Protein AF-A0A965CQ14-F1 (afdb_monomer_lite)

Secondary structure (DSSP, 8-state):
-PPEE-SS-SSSSEEEEEE--SSTT--EEEEPP--TTEEEEEEE-S-TT--EEEES-TTPPTTTS--SEEE-TTS-EEEE-STT---SSS-S-EEEEEESSS--EEEEEEEE-

Foldseek 3Di:
DDAAEVQDPPDPFDKDKDKFDFDAQGWHKYFFHADPQKKKKKAFPDDQPKKKFKDLDPVGTHPPDDGPDIDGNVGIDMDDSHQPPPPVPDRSRIMTMDTDHGMIMMMITIHGD

Sequence (113 aa):
MPAVSLSTLPAIPYVYSGTTPAAVNTCQIITVPAVPGVSIIIHNRDKSSKALRMSYDSTLTQDGASPSMFFTVAEPLIIKADSSAHSGFQPAQKLALFSDSASVNYELLFLPV

Radius of gyration: 13.22 Å; chains: 1; bounding box: 35×26×36 Å

Structure (mmCIF, N/CA/C/O backbone):
data_AF-A0A965CQ14-F1
#
_entry.id   AF-A0A965CQ14-F1
#
loop_
_atom_site.group_PDB
_atom_site.id
_atom_site.type_symbol
_atom_site.label_atom_id
_atom_site.label_alt_id
_atom_site.label_comp_id
_atom_site.label_asym_id
_atom_site.label_entity_id
_atom_site.label_seq_id
_atom_site.pdbx_PDB_ins_code
_atom_site.Cartn_x
_atom_site.Cartn_y
_atom_site.Cartn_z
_atom_site.occupancy
_atom_site.B_iso_or_equiv
_atom_site.auth_seq_id
_atom_site.auth_comp_id
_atom_site.auth_asym_id
_atom_site.auth_atom_id
_atom_site.pdbx_PDB_model_num
ATOM 1 N N . MET A 1 1 ? 4.974 -11.137 -7.690 1.00 63.09 1 MET A N 1
ATOM 2 C CA . MET A 1 1 ? 4.940 -11.357 -6.225 1.00 63.09 1 MET A CA 1
ATOM 3 C C . MET A 1 1 ? 3.508 -11.682 -5.833 1.00 63.09 1 MET A C 1
ATOM 5 O O . MET A 1 1 ? 2.615 -11.205 -6.528 1.00 63.09 1 MET A O 1
ATOM 9 N N . PRO A 1 2 ? 3.266 -12.523 -4.814 1.00 75.19 2 PRO A N 1
ATOM 10 C CA . PRO A 1 2 ? 1.907 -12.787 -4.355 1.00 75.19 2 PRO A CA 1
ATOM 11 C C . PRO A 1 2 ? 1.260 -11.503 -3.819 1.00 75.19 2 PRO A C 1
ATOM 13 O O . PRO A 1 2 ? 1.945 -10.604 -3.325 1.00 75.19 2 PRO A O 1
ATOM 16 N N . ALA A 1 3 ? -0.065 -11.419 -3.922 1.00 82.62 3 ALA A N 1
ATOM 17 C CA . ALA A 1 3 ? -0.817 -10.360 -3.266 1.00 82.62 3 ALA A CA 1
ATOM 18 C C . ALA A 1 3 ? -0.619 -10.450 -1.745 1.00 82.62 3 ALA A C 1
ATOM 20 O O . ALA A 1 3 ? -0.582 -11.542 -1.174 1.00 82.62 3 ALA A O 1
ATOM 21 N N . VAL A 1 4 ? -0.496 -9.298 -1.097 1.00 88.75 4 VAL A N 1
ATOM 22 C CA . VAL A 1 4 ? -0.370 -9.183 0.357 1.00 88.75 4 VAL A CA 1
ATOM 23 C C . VAL A 1 4 ? -1.759 -8.934 0.926 1.00 88.75 4 VAL A C 1
ATOM 25 O O . VAL A 1 4 ? -2.471 -8.052 0.452 1.00 88.75 4 VAL A O 1
ATOM 28 N N . SER A 1 5 ? -2.152 -9.694 1.946 1.00 87.69 5 SER A N 1
ATOM 29 C CA . SER A 1 5 ? -3.403 -9.451 2.661 1.00 87.69 5 SER A CA 1
ATOM 30 C C . SER A 1 5 ? -3.126 -8.944 4.068 1.00 87.69 5 SER A C 1
ATOM 32 O O . SER A 1 5 ? -2.545 -9.660 4.879 1.00 87.69 5 SER A O 1
ATOM 34 N N . LEU A 1 6 ? -3.572 -7.721 4.345 1.00 88.56 6 LEU A N 1
ATOM 35 C CA . LEU A 1 6 ? -3.598 -7.089 5.664 1.00 88.56 6 LEU A CA 1
ATOM 36 C C . LEU A 1 6 ? -5.044 -6.850 6.115 1.00 88.56 6 LEU A C 1
ATOM 38 O O . LEU A 1 6 ? -5.304 -5.966 6.923 1.00 88.56 6 LEU A O 1
ATOM 42 N N . SER A 1 7 ? -5.993 -7.641 5.600 1.00 82.81 7 SER A N 1
ATOM 43 C CA . SER A 1 7 ? -7.417 -7.565 5.956 1.00 82.81 7 SER A CA 1
ATOM 44 C C . SER A 1 7 ? -7.671 -7.688 7.461 1.00 82.81 7 SER A C 1
ATOM 46 O O . SER A 1 7 ? -8.680 -7.195 7.957 1.00 82.81 7 SER A O 1
ATOM 48 N N . THR A 1 8 ? -6.749 -8.335 8.175 1.00 84.75 8 THR A N 1
ATOM 49 C CA . THR A 1 8 ? -6.773 -8.507 9.624 1.00 84.75 8 THR A CA 1
ATOM 50 C C . THR A 1 8 ? -5.416 -8.098 10.178 1.00 84.75 8 THR A C 1
ATOM 52 O O . THR A 1 8 ? -4.398 -8.690 9.819 1.00 84.75 8 THR A O 1
ATOM 55 N N . LEU A 1 9 ? -5.394 -7.089 11.047 1.00 85.69 9 LEU A N 1
ATOM 56 C CA . LEU A 1 9 ? -4.175 -6.655 11.726 1.00 85.69 9 LEU A CA 1
ATOM 57 C C . LEU A 1 9 ? -4.082 -7.314 13.107 1.00 85.69 9 LEU A C 1
ATOM 59 O O . LEU A 1 9 ? -5.102 -7.422 13.788 1.00 85.69 9 LEU A O 1
ATOM 63 N N . PRO A 1 10 ? -2.884 -7.730 13.553 1.00 87.19 10 PRO A N 1
ATOM 64 C CA . PRO A 1 10 ? -2.711 -8.355 14.864 1.00 87.19 10 PRO A CA 1
ATOM 65 C C . PRO A 1 10 ? -2.875 -7.364 16.028 1.00 87.19 10 PRO A C 1
ATOM 67 O O . PRO A 1 10 ? -3.242 -7.767 17.127 1.00 87.19 10 PRO A O 1
ATOM 70 N N . ALA A 1 11 ? -2.592 -6.081 15.796 1.00 90.00 11 ALA A N 1
ATOM 71 C CA . ALA A 1 11 ? -2.731 -4.992 16.759 1.00 90.00 11 ALA A CA 1
ATOM 72 C C . ALA A 1 11 ? -2.827 -3.652 16.015 1.00 90.00 11 ALA A C 1
ATOM 74 O O . ALA A 1 11 ? -2.597 -3.597 14.808 1.00 90.00 11 ALA A O 1
ATOM 75 N N . ILE A 1 12 ? -3.145 -2.575 16.734 1.00 88.25 12 ILE A N 1
ATOM 76 C CA . ILE A 1 12 ? -2.998 -1.192 16.266 1.00 88.25 12 ILE A CA 1
ATOM 77 C C . ILE A 1 12 ? -2.331 -0.407 17.409 1.00 88.25 12 ILE A C 1
ATOM 79 O O . ILE A 1 12 ? -2.842 -0.467 18.529 1.00 88.25 12 ILE A O 1
ATOM 83 N N . PRO A 1 13 ? -1.201 0.293 17.184 1.00 92.00 13 PRO A N 1
ATOM 84 C CA . PRO A 1 13 ? -0.542 0.525 15.898 1.00 92.00 13 PRO 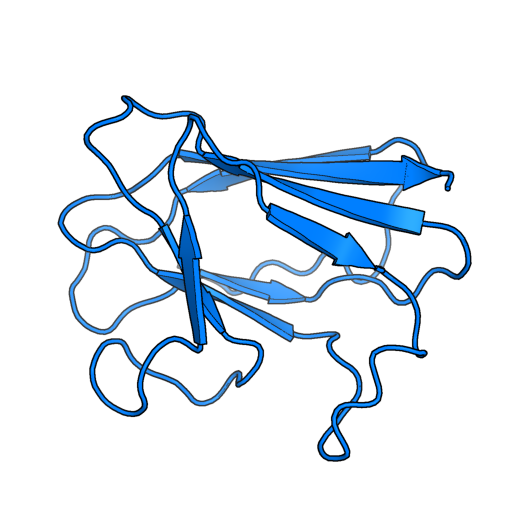A CA 1
ATOM 85 C C . PRO A 1 13 ? 0.117 -0.730 15.307 1.00 92.00 13 PRO A C 1
ATOM 87 O O . PRO A 1 13 ? 0.490 -1.654 16.030 1.00 92.00 13 PRO A O 1
ATOM 90 N N . TYR A 1 14 ? 0.270 -0.754 13.984 1.00 93.44 14 TYR A N 1
ATOM 91 C CA . TYR A 1 14 ? 0.932 -1.846 13.265 1.00 93.44 14 TYR A CA 1
ATOM 92 C C . TYR A 1 14 ? 1.764 -1.325 12.102 1.00 93.44 14 TYR A C 1
ATOM 94 O O . TYR A 1 14 ? 1.399 -0.339 11.466 1.00 93.44 14 TYR A O 1
ATOM 102 N N . VAL A 1 15 ? 2.878 -1.999 11.817 1.00 93.25 15 VAL A N 1
ATOM 103 C CA . VAL A 1 15 ? 3.748 -1.681 10.684 1.00 93.25 15 VAL A CA 1
ATOM 104 C C . VAL A 1 15 ? 3.939 -2.932 9.845 1.00 93.25 15 VAL A C 1
ATOM 106 O O . VAL A 1 15 ? 4.336 -3.979 10.356 1.00 93.25 15 VAL A O 1
ATOM 109 N N . TYR A 1 16 ? 3.677 -2.801 8.550 1.00 92.62 16 TYR A N 1
ATOM 110 C CA . TYR A 1 16 ? 4.023 -3.797 7.548 1.00 92.62 16 TYR A CA 1
ATOM 111 C C . TYR A 1 16 ? 5.145 -3.262 6.662 1.00 92.62 16 TYR A C 1
ATOM 113 O O . TYR A 1 16 ? 5.070 -2.126 6.201 1.00 92.62 16 TYR A O 1
ATOM 121 N N . SER A 1 17 ? 6.149 -4.088 6.379 1.00 92.75 17 SER A N 1
ATOM 122 C CA . SER A 1 17 ? 7.227 -3.767 5.441 1.00 92.75 17 SER A CA 1
ATOM 123 C C . SER A 1 17 ? 7.158 -4.699 4.238 1.00 92.75 17 SER A C 1
ATOM 125 O O . SER A 1 17 ? 6.976 -5.909 4.389 1.00 92.75 17 SER A O 1
ATOM 127 N N . GLY A 1 18 ? 7.336 -4.141 3.045 1.00 90.56 18 GLY A N 1
ATOM 128 C CA . GLY A 1 18 ? 7.333 -4.900 1.802 1.00 90.56 18 GLY A CA 1
ATOM 129 C C . GLY A 1 18 ? 8.209 -4.264 0.731 1.00 90.56 18 GLY A C 1
ATOM 130 O O . GLY A 1 18 ? 8.805 -3.204 0.922 1.00 90.56 18 GLY A O 1
ATOM 131 N N . THR A 1 19 ? 8.272 -4.923 -0.421 1.00 90.00 19 THR A N 1
ATOM 132 C CA . THR A 1 19 ? 9.038 -4.458 -1.580 1.00 90.00 19 THR A CA 1
ATOM 133 C C . THR A 1 19 ? 8.173 -4.574 -2.828 1.00 90.00 19 THR A C 1
ATOM 135 O O . THR A 1 19 ? 7.453 -5.561 -2.987 1.00 90.00 19 THR A O 1
ATOM 138 N N . THR A 1 20 ? 8.194 -3.569 -3.704 1.00 86.75 20 THR A N 1
ATOM 139 C CA . THR A 1 20 ? 7.512 -3.661 -5.002 1.00 86.75 20 THR A CA 1
ATOM 140 C C . THR A 1 20 ? 8.258 -4.609 -5.949 1.00 86.75 20 THR A C 1
ATOM 142 O O . THR A 1 20 ? 9.483 -4.759 -5.849 1.00 86.75 20 THR A O 1
ATOM 145 N N . PRO A 1 21 ? 7.566 -5.238 -6.911 1.00 82.94 21 PRO A N 1
ATOM 146 C CA . PRO A 1 21 ? 8.226 -5.980 -7.978 1.00 82.94 21 PRO A CA 1
ATOM 147 C C . PRO A 1 21 ? 9.176 -5.094 -8.803 1.00 82.94 21 PRO A C 1
ATOM 149 O O . PRO A 1 21 ? 8.866 -3.942 -9.083 1.00 82.94 21 PRO A O 1
ATOM 152 N N . ALA A 1 22 ? 10.305 -5.648 -9.254 1.00 74.25 22 ALA A N 1
ATOM 153 C CA . ALA A 1 22 ? 11.256 -4.957 -10.137 1.00 74.25 22 ALA A CA 1
ATOM 154 C C . ALA A 1 22 ? 10.897 -5.045 -11.636 1.00 74.25 22 ALA A C 1
ATOM 156 O O . ALA A 1 22 ? 11.713 -4.671 -12.475 1.00 74.25 22 ALA A O 1
ATOM 157 N N . ALA A 1 23 ? 9.736 -5.606 -11.989 1.00 73.44 23 ALA A N 1
ATOM 158 C CA . ALA A 1 23 ? 9.371 -5.899 -13.372 1.00 73.44 23 ALA A CA 1
ATOM 159 C C . ALA A 1 23 ? 8.333 -4.906 -13.909 1.00 73.44 23 ALA A C 1
ATOM 161 O O . ALA A 1 23 ? 7.374 -4.557 -13.220 1.00 73.44 23 ALA A O 1
ATOM 162 N N . VAL A 1 24 ? 8.507 -4.513 -15.170 1.00 67.94 24 VAL A N 1
ATOM 163 C CA . VAL A 1 24 ? 7.552 -3.677 -15.910 1.00 67.94 24 VAL A CA 1
ATOM 164 C C . VAL A 1 24 ? 6.180 -4.360 -15.937 1.00 67.94 24 VAL A C 1
ATOM 166 O O . VAL A 1 24 ? 6.101 -5.588 -16.017 1.00 67.94 24 VAL A O 1
ATOM 169 N N . ASN A 1 25 ? 5.100 -3.581 -15.873 1.00 68.25 25 ASN A N 1
ATOM 170 C CA . ASN A 1 25 ? 3.709 -4.063 -15.891 1.00 68.25 25 ASN A CA 1
ATOM 171 C C . ASN A 1 25 ? 3.303 -4.899 -14.677 1.00 68.25 25 ASN A C 1
ATOM 173 O O . ASN A 1 25 ? 2.241 -5.522 -14.688 1.00 68.25 25 ASN A O 1
ATOM 177 N N . THR A 1 26 ? 4.096 -4.876 -13.605 1.00 75.81 26 THR A N 1
ATOM 178 C CA . THR A 1 26 ? 3.767 -5.578 -12.364 1.00 75.81 26 THR A CA 1
ATOM 179 C C . THR A 1 26 ? 3.651 -4.614 -11.193 1.00 75.81 26 THR A C 1
ATOM 181 O O . THR A 1 26 ? 4.321 -3.587 -11.125 1.00 75.81 26 THR A O 1
ATOM 184 N N . CYS A 1 27 ? 2.764 -4.945 -10.263 1.00 80.38 27 CYS A N 1
ATOM 185 C CA . CYS A 1 27 ? 2.508 -4.152 -9.073 1.00 80.38 27 CYS A CA 1
ATOM 186 C C . CYS A 1 27 ? 2.432 -5.049 -7.845 1.00 80.38 27 CYS A C 1
ATOM 188 O O . CYS A 1 27 ? 2.234 -6.266 -7.938 1.00 80.38 27 CYS A O 1
ATOM 190 N N . GLN A 1 28 ? 2.598 -4.439 -6.678 1.00 87.12 28 GLN A N 1
ATOM 191 C CA . GLN A 1 28 ? 2.283 -5.089 -5.422 1.00 87.12 28 GLN A CA 1
ATOM 192 C C . GLN A 1 28 ? 0.830 -4.796 -5.070 1.00 87.12 28 GLN A C 1
ATOM 194 O O . GLN A 1 28 ? 0.484 -3.666 -4.730 1.00 87.12 28 GLN A O 1
ATOM 199 N N . ILE A 1 29 ? -0.009 -5.827 -5.143 1.00 85.75 29 ILE A N 1
ATOM 200 C CA . ILE A 1 29 ? -1.398 -5.748 -4.694 1.00 85.75 29 ILE A CA 1
ATOM 201 C C . ILE A 1 29 ? -1.421 -5.969 -3.182 1.00 85.75 29 ILE A C 1
ATOM 203 O O . ILE A 1 29 ? -0.857 -6.950 -2.687 1.00 85.75 29 ILE A O 1
ATOM 207 N N . ILE A 1 30 ? -2.058 -5.059 -2.454 1.00 86.12 30 ILE A N 1
ATOM 208 C CA . ILE A 1 30 ? -2.201 -5.076 -1.000 1.00 86.12 30 ILE A CA 1
ATOM 209 C C . ILE A 1 30 ? -3.683 -4.949 -0.675 1.00 86.12 30 ILE A C 1
ATOM 211 O O . ILE A 1 30 ? -4.342 -4.013 -1.119 1.00 86.12 30 ILE A O 1
ATOM 215 N N . THR A 1 31 ? -4.207 -5.881 0.112 1.00 85.31 31 THR A N 1
ATOM 216 C CA . THR A 1 31 ? -5.539 -5.742 0.702 1.00 85.31 31 THR A CA 1
ATOM 217 C C . THR A 1 31 ? -5.402 -5.048 2.050 1.00 85.31 31 THR A C 1
ATOM 219 O O . THR A 1 31 ? -4.738 -5.588 2.932 1.00 85.31 31 THR A O 1
ATOM 222 N N . VAL A 1 32 ? -5.988 -3.864 2.209 1.00 83.00 32 VAL A N 1
ATOM 223 C CA . VAL A 1 32 ? -5.976 -3.081 3.451 1.00 83.00 32 VAL A CA 1
ATOM 224 C C . VAL A 1 32 ? -7.235 -3.362 4.284 1.00 83.00 32 VAL A C 1
ATOM 226 O O . VAL A 1 32 ? -8.284 -3.691 3.719 1.00 83.00 32 VAL A O 1
ATOM 229 N N . PRO A 1 33 ? -7.160 -3.276 5.622 1.00 78.88 33 PRO A N 1
ATOM 230 C CA . PRO A 1 33 ? -8.297 -3.547 6.486 1.00 78.88 33 PRO A CA 1
ATOM 231 C C . PRO A 1 33 ? -9.276 -2.366 6.483 1.00 78.88 33 PRO A C 1
ATOM 233 O O . PRO A 1 33 ? -8.879 -1.219 6.294 1.00 78.88 33 PRO A O 1
ATOM 236 N N . ALA A 1 34 ? -10.551 -2.651 6.744 1.00 79.31 34 ALA A N 1
ATOM 237 C CA . ALA A 1 34 ? -11.570 -1.633 6.982 1.00 79.31 34 ALA A CA 1
ATOM 238 C C . ALA A 1 34 ? -11.742 -1.434 8.497 1.00 79.31 34 ALA A C 1
ATOM 240 O O . ALA A 1 34 ? -12.579 -2.090 9.119 1.00 79.31 34 ALA A O 1
ATOM 241 N N . VAL A 1 35 ? -10.924 -0.566 9.097 1.00 79.75 35 VAL A N 1
ATOM 242 C CA . VAL A 1 35 ? -10.977 -0.245 10.532 1.00 79.75 35 VAL A CA 1
ATOM 243 C C . VAL A 1 35 ? -11.306 1.240 10.709 1.00 79.75 35 VAL A C 1
ATOM 245 O O . VAL A 1 35 ? -10.477 2.094 10.387 1.00 79.75 35 VAL A O 1
ATOM 248 N N . PRO A 1 36 ? -12.501 1.579 11.225 1.00 80.81 36 PRO A N 1
ATOM 249 C CA . PRO A 1 36 ? -12.850 2.960 11.540 1.00 80.81 36 PRO A CA 1
ATOM 250 C C . PRO A 1 36 ? -11.844 3.600 12.506 1.00 80.81 36 PRO A C 1
ATOM 252 O O . PRO A 1 36 ? -11.410 2.963 13.463 1.00 80.81 36 PRO A O 1
ATOM 255 N N . GLY A 1 37 ? -11.496 4.868 12.271 1.00 79.88 37 GLY A N 1
ATOM 256 C CA . GLY A 1 37 ? -10.579 5.615 13.143 1.00 79.88 37 GLY A CA 1
ATOM 257 C C . GLY A 1 37 ? -9.102 5.241 12.989 1.00 79.88 37 GLY A C 1
ATOM 258 O O . GLY A 1 37 ? -8.310 5.538 13.876 1.00 79.88 37 GLY A O 1
ATOM 259 N N . VAL A 1 38 ? -8.718 4.594 11.884 1.00 82.75 38 VAL A N 1
ATOM 260 C CA . VAL A 1 38 ? -7.326 4.227 11.592 1.00 82.75 38 VAL A CA 1
ATOM 261 C C . VAL A 1 38 ? -6.878 4.888 10.292 1.00 82.75 38 VAL A C 1
ATOM 263 O O . VAL A 1 38 ? -7.592 4.864 9.288 1.00 82.75 38 VAL A O 1
ATOM 266 N N . SER A 1 39 ? -5.687 5.482 10.303 1.00 83.31 39 SER A N 1
ATOM 267 C CA . SER A 1 39 ? -5.001 5.976 9.107 1.00 83.31 39 SER A CA 1
ATOM 268 C C . SER A 1 39 ? -3.921 4.998 8.671 1.00 83.31 39 SER A C 1
ATOM 270 O O . SER A 1 39 ? -3.273 4.360 9.502 1.00 83.31 39 SER A O 1
ATOM 272 N N . ILE A 1 40 ? -3.718 4.915 7.361 1.00 86.88 40 ILE A N 1
ATOM 273 C CA . ILE A 1 40 ? -2.638 4.174 6.720 1.00 86.88 40 ILE A CA 1
ATOM 274 C C . ILE A 1 40 ? -1.669 5.198 6.143 1.00 86.88 40 ILE A C 1
ATOM 276 O O . ILE A 1 40 ? -2.043 6.005 5.291 1.00 86.88 40 ILE A O 1
ATOM 280 N N . ILE A 1 41 ? -0.425 5.155 6.597 1.00 87.25 41 ILE A N 1
ATOM 281 C CA . ILE A 1 41 ? 0.661 5.963 6.053 1.00 87.25 41 ILE A CA 1
ATOM 282 C C . ILE A 1 41 ? 1.537 5.050 5.210 1.00 87.25 41 ILE A C 1
ATOM 284 O O . ILE A 1 41 ? 2.078 4.064 5.711 1.00 87.25 41 ILE A O 1
ATOM 288 N N . ILE A 1 42 ? 1.674 5.381 3.933 1.00 88.00 42 ILE A N 1
ATOM 289 C CA . ILE A 1 42 ? 2.530 4.681 2.985 1.00 88.00 42 ILE A CA 1
ATOM 290 C C . ILE A 1 42 ? 3.837 5.453 2.886 1.00 88.00 42 ILE A C 1
ATOM 292 O O . ILE A 1 42 ? 3.876 6.598 2.432 1.00 88.00 42 ILE A O 1
ATOM 296 N N . HIS A 1 43 ? 4.914 4.810 3.314 1.00 88.06 43 HIS A N 1
ATOM 297 C CA . HIS A 1 43 ? 6.237 5.402 3.363 1.00 88.06 43 HIS A CA 1
ATOM 298 C C . HIS A 1 43 ? 7.172 4.682 2.393 1.00 88.06 43 HIS A C 1
ATOM 300 O O . HIS A 1 43 ? 7.341 3.466 2.459 1.00 88.06 43 HIS A O 1
ATOM 306 N N . ASN A 1 44 ? 7.795 5.436 1.490 1.00 85.94 44 ASN A N 1
ATOM 307 C CA . ASN A 1 44 ? 8.884 4.936 0.659 1.00 85.94 44 ASN A CA 1
ATOM 308 C C . ASN A 1 44 ? 10.173 4.912 1.492 1.00 85.94 44 ASN A C 1
ATOM 310 O O . ASN A 1 44 ? 10.611 5.951 1.976 1.00 85.94 44 ASN A O 1
ATOM 314 N N . ARG A 1 45 ? 10.769 3.729 1.668 1.00 84.94 45 ARG A N 1
ATOM 315 C CA . ARG A 1 45 ? 11.952 3.507 2.516 1.00 84.94 45 ARG A CA 1
ATOM 316 C C . ARG A 1 45 ? 13.279 3.543 1.769 1.00 84.94 45 ARG A C 1
ATOM 318 O O . ARG A 1 45 ? 14.326 3.399 2.402 1.00 84.94 45 ARG A O 1
ATOM 325 N N . ASP A 1 46 ? 13.247 3.702 0.453 1.00 81.75 46 ASP A N 1
ATOM 326 C CA . ASP A 1 46 ? 14.452 3.753 -0.365 1.00 81.75 46 ASP A CA 1
ATOM 327 C C . ASP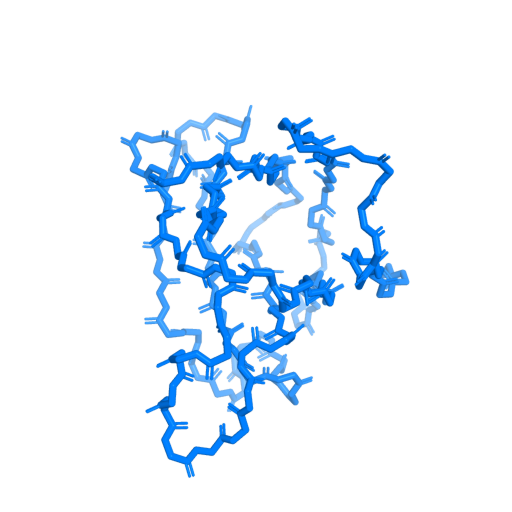 A 1 46 ? 14.999 5.184 -0.498 1.00 81.75 46 ASP A C 1
ATOM 329 O O . ASP A 1 46 ? 14.659 6.084 0.261 1.00 81.75 46 ASP A O 1
ATOM 333 N N . LYS A 1 47 ? 15.942 5.402 -1.422 1.00 66.81 47 LYS A N 1
ATOM 334 C CA . LYS A 1 47 ? 16.497 6.730 -1.712 1.00 66.81 47 LYS A CA 1
ATOM 335 C C . LYS A 1 47 ? 15.441 7.620 -2.373 1.00 66.81 47 LYS A C 1
ATOM 337 O O . LYS A 1 47 ? 14.630 7.132 -3.155 1.00 66.81 47 LYS A O 1
ATOM 342 N N . SER A 1 48 ? 15.536 8.933 -2.156 1.00 66.56 48 SER A N 1
ATOM 343 C CA . SER A 1 48 ? 14.617 9.948 -2.708 1.00 66.56 48 SER A CA 1
ATOM 344 C C . SER A 1 48 ? 14.455 9.906 -4.232 1.00 66.56 48 SER A C 1
ATOM 346 O O . SER A 1 48 ? 13.434 10.346 -4.747 1.00 66.56 48 SER A O 1
ATOM 348 N N . SER A 1 49 ? 15.433 9.354 -4.956 1.00 65.56 49 SER A N 1
ATOM 349 C CA . SER A 1 49 ? 15.389 9.188 -6.411 1.00 65.56 49 SER A CA 1
ATOM 350 C C . SER A 1 49 ? 14.476 8.055 -6.889 1.00 65.56 49 SER A C 1
ATOM 352 O O . SER A 1 49 ? 14.271 7.920 -8.094 1.00 65.56 49 SER A O 1
ATOM 354 N N . LYS A 1 50 ? 13.965 7.207 -5.987 1.00 73.62 50 LYS A N 1
ATOM 355 C CA . LYS A 1 50 ? 12.980 6.179 -6.322 1.00 73.62 50 LYS A CA 1
ATOM 356 C C . LYS A 1 50 ? 11.588 6.682 -5.973 1.00 73.62 50 LYS A C 1
ATOM 358 O O . LYS A 1 50 ? 11.344 7.071 -4.834 1.00 73.62 50 LYS A O 1
ATOM 363 N N . ALA A 1 51 ? 10.678 6.623 -6.933 1.00 76.62 51 ALA A N 1
ATOM 364 C CA . ALA A 1 51 ? 9.291 7.003 -6.734 1.00 76.62 51 ALA A CA 1
ATOM 365 C C . ALA A 1 51 ? 8.369 5.785 -6.673 1.00 76.62 51 ALA A C 1
ATOM 367 O O . ALA A 1 51 ? 8.652 4.742 -7.272 1.00 76.62 51 ALA A O 1
ATOM 368 N N . LEU A 1 52 ? 7.259 5.955 -5.961 1.00 80.12 52 LEU A N 1
ATOM 369 C CA . LEU A 1 52 ? 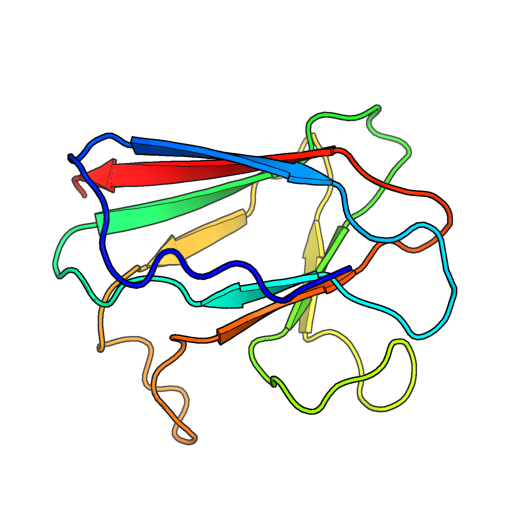6.154 5.013 -5.933 1.00 80.12 52 LEU A CA 1
ATOM 370 C C . LEU A 1 52 ? 4.930 5.647 -6.576 1.00 80.12 52 LEU A C 1
ATOM 372 O O . LEU A 1 52 ? 4.689 6.851 -6.459 1.00 80.12 52 LEU A O 1
ATOM 376 N N . ARG A 1 53 ? 4.129 4.807 -7.226 1.00 79.94 53 ARG A N 1
ATOM 377 C CA . ARG A 1 53 ? 2.792 5.188 -7.676 1.00 79.94 53 ARG A CA 1
ATOM 378 C C . ARG A 1 53 ? 1.751 4.292 -7.038 1.00 79.94 53 ARG A C 1
ATOM 380 O O . ARG A 1 53 ? 2.016 3.122 -6.765 1.00 79.94 53 ARG A O 1
ATOM 387 N N . MET A 1 54 ? 0.569 4.845 -6.821 1.00 79.62 54 MET A N 1
ATOM 388 C CA . MET A 1 54 ? -0.541 4.172 -6.169 1.00 79.62 54 MET A CA 1
ATOM 389 C C . MET A 1 54 ? -1.809 4.224 -7.024 1.00 79.62 54 MET A C 1
ATOM 391 O O . MET A 1 54 ? -2.158 5.259 -7.603 1.00 79.62 54 MET A O 1
ATOM 395 N N . SER A 1 55 ? -2.540 3.111 -7.032 1.00 76.50 55 SER A N 1
ATOM 396 C CA . SER A 1 55 ? -3.928 3.065 -7.484 1.00 76.50 55 SER A CA 1
ATOM 397 C C . SER A 1 55 ? -4.800 2.208 -6.569 1.00 76.50 55 SER A C 1
ATOM 399 O O . SER A 1 55 ? -4.312 1.287 -5.918 1.00 76.50 55 SER A O 1
ATOM 401 N N . TYR A 1 56 ? -6.094 2.516 -6.544 1.00 70.06 56 TYR A N 1
ATOM 402 C CA . TYR A 1 56 ? -7.130 1.732 -5.864 1.00 70.06 56 TYR A CA 1
ATOM 403 C C . TYR A 1 56 ? -7.798 0.701 -6.782 1.00 70.06 56 TYR A C 1
ATOM 405 O O . TYR A 1 56 ? -8.543 -0.161 -6.320 1.00 70.06 56 TYR A O 1
ATOM 413 N N . ASP A 1 57 ? -7.548 0.776 -8.088 1.00 63.88 57 ASP A N 1
ATOM 414 C CA . ASP A 1 57 ? -8.092 -0.186 -9.036 1.00 63.88 57 ASP A CA 1
ATOM 415 C C . ASP A 1 57 ? -7.178 -1.419 -9.119 1.00 63.88 57 ASP A C 1
ATOM 417 O O . ASP A 1 57 ? -6.030 -1.369 -9.568 1.00 63.88 57 ASP A O 1
ATOM 421 N N . SER A 1 58 ? -7.712 -2.546 -8.645 1.00 52.44 58 SER A N 1
ATOM 422 C CA . SER A 1 58 ? -7.022 -3.839 -8.610 1.00 52.44 58 SER A CA 1
ATOM 423 C C . SER A 1 58 ? -6.845 -4.509 -9.978 1.00 52.44 58 SER A C 1
ATOM 425 O O . SER A 1 58 ? -6.175 -5.537 -10.055 1.00 52.44 58 SER A O 1
ATOM 427 N N . THR A 1 59 ? -7.441 -3.959 -11.040 1.00 59.25 59 THR A N 1
ATOM 428 C CA . THR A 1 59 ? -7.312 -4.462 -12.417 1.00 59.25 59 THR A CA 1
ATOM 429 C C . THR A 1 59 ? -6.157 -3.819 -13.188 1.00 59.25 59 THR A C 1
ATOM 431 O O . THR A 1 59 ? -5.867 -4.224 -14.313 1.00 59.25 59 THR A O 1
ATOM 434 N N . LEU A 1 60 ? -5.463 -2.848 -12.586 1.00 55.25 60 LEU A N 1
ATOM 435 C CA . LEU A 1 60 ? -4.446 -2.065 -13.277 1.00 55.25 60 LEU A CA 1
ATOM 436 C C . LEU A 1 60 ? -3.090 -2.763 -13.350 1.00 55.25 60 LEU A C 1
ATOM 438 O O . LEU A 1 60 ? -2.432 -3.028 -12.341 1.00 55.25 60 LEU A O 1
ATOM 442 N N . THR A 1 61 ? -2.630 -2.963 -14.581 1.00 49.75 61 THR A N 1
ATOM 443 C CA . THR A 1 61 ? -1.216 -3.142 -14.914 1.00 49.75 61 THR A CA 1
ATOM 444 C C . THR A 1 61 ? -0.530 -1.778 -14.992 1.00 49.75 61 THR A C 1
ATOM 446 O O . THR A 1 61 ? -1.179 -0.772 -15.290 1.00 49.75 61 THR A O 1
ATOM 449 N N . GLN A 1 62 ? 0.788 -1.732 -14.760 1.00 42.56 62 GLN A N 1
ATOM 450 C CA . GLN A 1 62 ? 1.587 -0.545 -15.101 1.00 42.56 62 GLN A CA 1
ATOM 451 C C . GLN A 1 62 ? 1.259 -0.187 -16.567 1.00 42.56 62 GLN A C 1
ATOM 453 O O . GLN A 1 62 ? 1.116 -1.082 -17.395 1.00 42.56 62 GLN A O 1
ATOM 458 N N . ASP A 1 63 ? 0.999 1.089 -16.845 1.00 43.91 63 ASP A N 1
ATOM 459 C CA . ASP A 1 63 ? 0.723 1.644 -18.183 1.00 43.91 63 ASP A CA 1
ATOM 460 C C . ASP A 1 63 ? -0.631 1.307 -18.863 1.00 43.91 63 ASP A C 1
ATOM 462 O O . ASP A 1 63 ? -0.909 1.853 -19.929 1.00 43.91 63 ASP A O 1
ATOM 466 N N . GLY A 1 64 ? -1.511 0.488 -18.264 1.00 43.31 64 GLY A N 1
ATOM 467 C CA . GLY A 1 64 ? -2.811 0.102 -18.864 1.00 43.31 64 GLY A CA 1
ATOM 468 C C . GLY A 1 64 ? -3.991 1.025 -18.518 1.00 43.31 64 GLY A C 1
ATOM 469 O O . GLY A 1 64 ? -4.807 1.356 -19.376 1.00 43.31 64 GLY A O 1
ATOM 470 N N . ALA A 1 65 ? -4.048 1.494 -17.270 1.00 49.00 65 ALA A N 1
ATOM 471 C CA . ALA A 1 65 ? -4.799 2.681 -16.872 1.00 49.00 65 ALA A CA 1
ATOM 472 C C . ALA A 1 65 ? -3.973 3.423 -15.814 1.00 49.00 65 ALA A C 1
ATOM 474 O O . ALA A 1 65 ? -3.347 2.805 -14.950 1.00 49.00 65 ALA A O 1
ATOM 475 N N . SER A 1 66 ? -3.862 4.744 -15.956 1.00 49.12 66 SER A N 1
ATOM 476 C CA . SER A 1 66 ? -2.8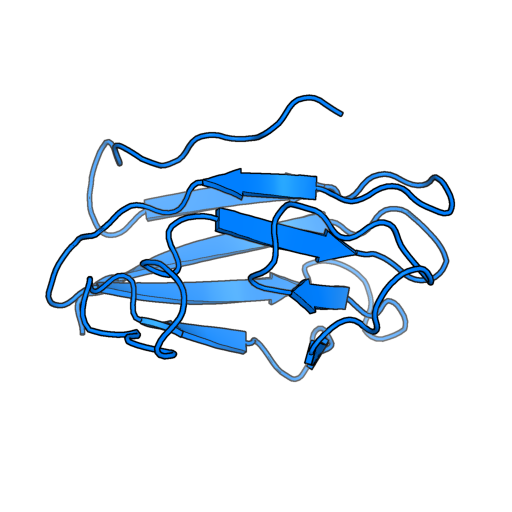33 5.517 -15.262 1.00 49.12 66 SER A CA 1
ATOM 477 C C . SER A 1 66 ? -2.944 5.393 -13.735 1.00 49.12 66 SER A C 1
ATOM 479 O O . SER A 1 66 ? -4.032 5.575 -13.185 1.00 49.12 66 SER A O 1
ATOM 481 N N . PRO A 1 67 ? -1.829 5.127 -13.027 1.00 57.66 67 PRO A N 1
ATOM 482 C CA . PRO A 1 67 ? -1.785 5.213 -11.572 1.00 57.66 67 PRO A CA 1
ATOM 483 C C . PRO A 1 67 ? -2.295 6.580 -11.103 1.00 57.66 67 PRO A C 1
ATOM 485 O O . PRO A 1 67 ? -1.903 7.606 -11.655 1.00 57.66 67 PRO A O 1
ATOM 488 N N . SER A 1 68 ? -3.161 6.598 -10.089 1.00 62.47 68 SER A N 1
ATOM 489 C CA . SER A 1 68 ? -3.860 7.823 -9.673 1.00 62.47 68 SER A CA 1
ATOM 490 C C . SER A 1 68 ? -2.987 8.812 -8.893 1.00 62.47 68 SER A C 1
ATOM 492 O O . SER A 1 68 ? -3.292 10.001 -8.873 1.00 62.47 68 SER A O 1
ATOM 494 N N . MET A 1 69 ? -1.922 8.340 -8.232 1.00 71.31 69 MET A N 1
ATOM 495 C CA . MET A 1 69 ? -1.105 9.155 -7.324 1.00 71.31 69 MET A CA 1
ATOM 496 C C . MET A 1 69 ? 0.379 8.785 -7.412 1.00 71.31 69 MET A C 1
ATOM 498 O O . MET A 1 69 ? 0.717 7.605 -7.498 1.00 71.31 69 MET A O 1
ATOM 502 N N . PHE A 1 70 ? 1.253 9.791 -7.354 1.00 73.44 70 PHE A N 1
ATOM 503 C CA . PHE A 1 70 ? 2.715 9.674 -7.323 1.00 73.44 70 PHE A CA 1
ATOM 504 C C . PHE A 1 70 ? 3.236 10.205 -5.989 1.00 73.44 70 PHE A C 1
ATOM 506 O O . PHE A 1 70 ? 2.760 11.241 -5.528 1.00 73.44 70 PHE A O 1
ATOM 513 N N . PHE A 1 71 ? 4.207 9.521 -5.386 1.00 73.06 71 PHE A N 1
ATOM 514 C CA . PHE A 1 71 ? 4.829 9.973 -4.145 1.00 73.06 71 PHE A CA 1
ATOM 515 C C . PHE A 1 71 ? 6.281 9.496 -4.009 1.00 73.06 71 PHE A C 1
ATOM 517 O O . PHE A 1 71 ? 6.719 8.519 -4.629 1.00 73.06 71 PHE A O 1
ATOM 524 N N . THR A 1 72 ? 7.050 10.206 -3.186 1.00 78.12 72 THR A N 1
ATOM 525 C CA . THR A 1 72 ? 8.473 9.934 -2.933 1.00 78.12 72 THR A CA 1
ATOM 526 C C . THR A 1 72 ? 8.735 9.775 -1.437 1.00 78.12 72 THR A C 1
ATOM 528 O O . THR A 1 72 ? 7.831 9.876 -0.616 1.00 78.12 72 THR A O 1
ATOM 531 N N . VAL A 1 73 ? 9.990 9.532 -1.062 1.00 75.75 73 VAL A N 1
ATOM 532 C CA . VAL A 1 73 ? 10.421 9.451 0.347 1.00 75.75 73 VAL A CA 1
ATOM 533 C C . VAL A 1 73 ? 10.110 10.735 1.122 1.00 75.75 73 VAL A C 1
ATOM 535 O O . VAL A 1 73 ? 9.790 10.675 2.303 1.00 75.75 73 VAL A O 1
ATOM 538 N N . ALA A 1 74 ? 10.194 11.898 0.469 1.00 72.50 74 ALA A N 1
ATOM 539 C CA . ALA A 1 74 ? 9.956 13.191 1.112 1.00 72.50 74 ALA A CA 1
ATOM 540 C C . ALA A 1 74 ? 8.468 13.461 1.390 1.00 72.50 74 ALA A C 1
ATOM 542 O O . ALA A 1 74 ? 8.140 14.340 2.183 1.00 72.50 74 ALA A O 1
ATOM 543 N N . GLU A 1 75 ? 7.576 12.713 0.742 1.00 77.94 75 GLU A N 1
ATOM 544 C CA . GLU A 1 75 ? 6.139 12.964 0.729 1.00 77.94 75 GLU A CA 1
ATOM 545 C C . GLU A 1 75 ? 5.402 11.648 1.003 1.00 77.94 75 GLU A C 1
ATOM 547 O O . GLU A 1 75 ? 4.946 10.987 0.068 1.00 77.94 75 GLU A O 1
ATOM 552 N N . PRO A 1 76 ? 5.317 11.208 2.273 1.00 79.88 76 PRO A N 1
ATOM 553 C CA . PRO A 1 76 ? 4.555 10.017 2.610 1.00 79.88 76 PRO A CA 1
ATOM 554 C C . PRO A 1 76 ? 3.075 10.237 2.289 1.00 79.88 76 PRO A C 1
ATOM 556 O O . PRO A 1 76 ? 2.509 11.299 2.555 1.00 79.88 76 PRO A O 1
ATOM 559 N N . LEU A 1 77 ? 2.435 9.209 1.741 1.00 82.88 77 LEU A N 1
ATOM 560 C CA . LEU A 1 77 ? 1.024 9.266 1.385 1.00 82.88 77 LEU A CA 1
ATOM 561 C C . LEU A 1 77 ? 0.174 8.797 2.566 1.00 82.88 77 LEU A C 1
ATOM 563 O O . LEU A 1 77 ? 0.424 7.732 3.124 1.00 82.88 77 LEU A O 1
ATOM 567 N N . ILE A 1 78 ? -0.845 9.572 2.933 1.00 81.19 78 ILE A N 1
ATOM 568 C CA . ILE A 1 78 ? -1.750 9.253 4.041 1.00 81.19 78 ILE A CA 1
ATOM 569 C C . ILE A 1 78 ? -3.142 8.985 3.478 1.00 81.19 78 ILE A C 1
ATOM 571 O O . ILE A 1 78 ? -3.710 9.827 2.783 1.00 81.19 78 ILE A O 1
ATOM 575 N N . ILE A 1 79 ? -3.697 7.820 3.797 1.00 77.56 79 ILE A N 1
ATOM 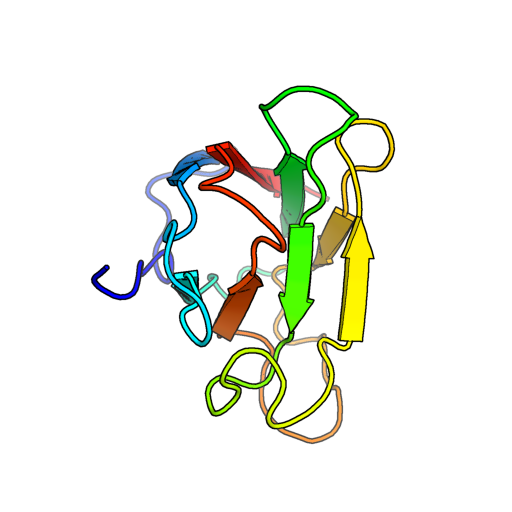576 C CA . ILE A 1 79 ? -5.053 7.413 3.417 1.00 77.56 79 ILE A CA 1
ATOM 577 C C . ILE A 1 79 ? -5.809 6.932 4.658 1.00 77.56 79 ILE A C 1
ATOM 579 O O . ILE A 1 79 ? -5.203 6.523 5.648 1.00 77.56 79 ILE A O 1
ATOM 583 N N . LYS A 1 80 ? -7.141 6.968 4.631 1.00 71.56 80 LYS A N 1
ATOM 584 C CA . LYS A 1 80 ? -7.958 6.416 5.721 1.00 71.56 80 LYS A CA 1
ATOM 585 C C . LYS A 1 80 ? -8.184 4.923 5.505 1.00 71.56 80 LYS A C 1
ATOM 587 O O . LYS A 1 80 ? -8.455 4.501 4.385 1.00 71.56 80 LYS A O 1
ATOM 592 N N . ALA A 1 81 ? -8.115 4.143 6.581 1.00 64.56 81 ALA A N 1
ATOM 593 C CA . ALA A 1 81 ? -8.480 2.725 6.595 1.00 64.56 81 ALA A CA 1
ATOM 594 C C . ALA A 1 81 ? -9.991 2.519 6.808 1.00 64.56 81 ALA A C 1
ATOM 596 O O . ALA A 1 81 ? -10.416 1.439 7.212 1.00 64.56 81 ALA A O 1
ATOM 597 N N . ASP A 1 82 ? -10.814 3.552 6.625 1.00 60.34 82 ASP A N 1
ATOM 598 C CA . ASP A 1 82 ? -12.247 3.458 6.856 1.00 60.34 82 ASP A CA 1
ATOM 599 C C . ASP A 1 82 ? -12.993 2.991 5.598 1.00 60.34 82 ASP A C 1
ATOM 601 O O . ASP A 1 82 ? -12.564 3.170 4.458 1.00 60.34 82 ASP A O 1
ATOM 605 N N . SER A 1 83 ? -14.171 2.401 5.801 1.00 51.03 83 SER A N 1
ATOM 606 C CA . SER A 1 83 ? -15.116 2.114 4.716 1.00 51.03 83 SER A CA 1
ATOM 607 C C . SER A 1 83 ? -15.653 3.388 4.047 1.00 51.03 83 SER A C 1
ATOM 609 O O . SER A 1 83 ? -16.434 3.299 3.106 1.00 51.03 83 SER A O 1
ATOM 611 N N . SER A 1 84 ? -15.281 4.567 4.557 1.00 42.50 84 SER A N 1
ATOM 612 C CA . SER A 1 84 ? -15.769 5.880 4.144 1.00 42.50 84 SER A CA 1
ATOM 613 C C . SER A 1 84 ? -15.027 6.451 2.941 1.00 42.50 84 SER A C 1
ATOM 615 O O . SER A 1 84 ? -15.470 7.475 2.419 1.00 42.50 84 SER A O 1
ATOM 617 N N . ALA A 1 85 ? -13.962 5.801 2.460 1.00 46.12 85 ALA A N 1
ATOM 618 C CA . ALA A 1 85 ? -13.386 6.045 1.139 1.00 46.12 85 ALA A CA 1
ATOM 619 C C . ALA A 1 85 ? -14.359 5.584 0.027 1.00 46.12 85 ALA A C 1
ATOM 621 O O . ALA A 1 85 ? -14.047 4.727 -0.796 1.00 46.12 85 ALA A O 1
ATOM 622 N N . HIS A 1 86 ? -15.567 6.156 0.020 1.00 41.78 86 HIS A N 1
ATOM 623 C CA . HIS A 1 86 ? -16.569 6.052 -1.031 1.00 41.78 86 HIS A CA 1
ATOM 624 C C . HIS A 1 86 ? -16.137 6.945 -2.203 1.00 41.78 86 HIS A C 1
ATOM 626 O O . HIS A 1 86 ? -16.744 7.977 -2.484 1.00 41.78 86 HIS A O 1
ATOM 632 N N . SER A 1 87 ? -15.088 6.550 -2.923 1.00 38.59 87 SER A N 1
ATOM 633 C CA . SER A 1 87 ? -15.164 6.724 -4.374 1.00 38.59 87 SER A CA 1
ATOM 634 C C . SER A 1 87 ? -16.317 5.820 -4.809 1.00 38.59 87 SER A C 1
ATOM 636 O O . SER A 1 87 ? -16.370 4.681 -4.356 1.00 38.59 87 SER A O 1
ATOM 638 N N . GLY A 1 88 ? -17.285 6.300 -5.591 1.00 36.50 88 GLY A N 1
ATOM 639 C CA . GLY A 1 88 ? -18.537 5.593 -5.927 1.00 36.50 88 GLY A CA 1
ATOM 640 C C . GLY A 1 88 ? -18.403 4.220 -6.619 1.00 36.50 88 GLY A C 1
ATOM 641 O O . GLY A 1 88 ? -19.389 3.703 -7.131 1.00 36.50 88 GLY A O 1
ATOM 642 N N . PHE A 1 89 ? -17.212 3.623 -6.633 1.00 40.72 89 PHE A N 1
ATOM 643 C CA . PHE A 1 89 ? -16.872 2.319 -7.171 1.00 40.72 89 PHE A CA 1
ATOM 644 C C . PHE A 1 89 ? -15.957 1.587 -6.171 1.00 40.72 89 PHE A C 1
ATOM 646 O O . PHE A 1 89 ? -14.748 1.775 -6.169 1.00 40.72 89 PHE A O 1
ATOM 653 N N . GLN A 1 90 ? -16.574 0.734 -5.347 1.00 40.62 90 GLN A N 1
ATOM 654 C CA . GLN A 1 90 ? -15.972 -0.189 -4.370 1.00 40.62 90 GLN A CA 1
ATOM 655 C C . GLN A 1 90 ? -15.254 0.423 -3.146 1.00 40.62 90 GLN A C 1
ATOM 657 O O . GLN A 1 90 ? -14.573 1.439 -3.246 1.00 40.62 90 GLN A O 1
ATOM 662 N N . PRO A 1 91 ? -15.368 -0.223 -1.965 1.00 49.47 91 PRO A N 1
ATOM 663 C CA . PRO A 1 91 ? -14.542 0.132 -0.818 1.00 49.47 91 PRO A CA 1
ATOM 664 C C . PRO A 1 91 ? -13.064 -0.033 -1.194 1.00 49.47 91 PRO A C 1
ATOM 666 O O . PRO A 1 91 ? -12.685 -1.051 -1.776 1.00 49.47 91 PRO A O 1
ATOM 669 N N . ALA A 1 92 ? -12.234 0.951 -0.840 1.00 54.12 92 ALA A N 1
ATOM 670 C CA . ALA A 1 92 ? -10.792 1.006 -1.104 1.00 54.12 92 ALA A CA 1
ATOM 671 C C . ALA A 1 92 ? -9.981 -0.031 -0.294 1.00 54.12 92 ALA A C 1
ATOM 673 O O . ALA A 1 92 ? -8.952 0.272 0.299 1.00 54.12 92 ALA A O 1
ATOM 674 N N . GLN A 1 93 ? -10.452 -1.277 -0.248 1.00 71.81 93 GLN A N 1
ATOM 675 C CA . GLN A 1 93 ? -9.799 -2.396 0.420 1.00 71.81 93 GLN A CA 1
ATOM 676 C C . GLN A 1 93 ? -8.621 -2.936 -0.376 1.00 71.81 93 GLN A C 1
ATOM 678 O O . GLN A 1 93 ? -7.860 -3.725 0.163 1.00 71.81 93 GLN A O 1
ATOM 683 N N . LYS A 1 94 ? -8.463 -2.559 -1.646 1.00 76.62 94 LYS A N 1
ATOM 684 C CA . LYS A 1 94 ? -7.349 -3.004 -2.480 1.00 76.62 94 LYS A CA 1
ATOM 685 C C . LYS A 1 94 ? -6.542 -1.809 -2.957 1.00 76.62 94 LYS A C 1
ATOM 687 O O . LYS A 1 94 ? -7.079 -0.825 -3.451 1.00 76.62 94 LYS A O 1
ATOM 692 N N . LEU A 1 95 ? -5.239 -1.946 -2.800 1.00 80.94 95 LEU A N 1
ATOM 693 C CA . LEU A 1 95 ? -4.204 -1.005 -3.176 1.00 80.94 95 LEU A CA 1
ATOM 694 C C . LEU A 1 95 ? -3.267 -1.706 -4.161 1.00 80.94 95 LEU A C 1
ATOM 696 O O . LEU A 1 95 ? -2.870 -2.845 -3.925 1.00 80.94 95 LEU A O 1
ATOM 700 N N . ALA A 1 96 ? -2.866 -1.018 -5.220 1.00 81.81 96 ALA A N 1
ATOM 701 C CA . ALA A 1 96 ? -1.764 -1.411 -6.085 1.00 81.81 96 ALA A CA 1
ATOM 702 C C . ALA A 1 96 ? -0.618 -0.401 -5.940 1.00 81.81 96 ALA A C 1
ATOM 704 O O . ALA A 1 96 ? -0.810 0.792 -6.189 1.00 81.81 96 ALA A O 1
ATOM 705 N N . LEU A 1 97 ? 0.567 -0.879 -5.544 1.00 84.88 97 LEU A N 1
ATOM 706 C CA . LEU A 1 97 ? 1.804 -0.096 -5.509 1.00 84.88 97 LEU A CA 1
ATOM 707 C C . LEU A 1 97 ? 2.707 -0.458 -6.687 1.00 84.88 97 LEU A C 1
ATOM 709 O O . LEU A 1 97 ? 3.028 -1.629 -6.907 1.00 84.88 97 LEU A O 1
ATOM 713 N N . PHE A 1 98 ? 3.142 0.564 -7.413 1.00 82.75 98 PHE A N 1
ATOM 714 C CA . PHE A 1 98 ? 4.003 0.457 -8.584 1.00 82.75 98 PHE A CA 1
ATOM 715 C C . PHE A 1 98 ? 5.337 1.142 -8.319 1.00 82.75 98 PHE A C 1
ATOM 717 O O . PHE A 1 98 ? 5.402 2.136 -7.592 1.00 82.75 98 PHE A O 1
ATOM 724 N N . SER A 1 99 ? 6.381 0.645 -8.972 1.00 81.56 99 SER A N 1
ATOM 725 C CA . SER A 1 99 ? 7.691 1.284 -9.014 1.00 81.56 99 SER A CA 1
ATOM 726 C C . SER A 1 99 ? 8.146 1.490 -10.451 1.00 81.56 99 SER A C 1
ATOM 728 O O . SER A 1 99 ? 8.040 0.582 -11.273 1.00 81.56 99 SER A O 1
ATOM 730 N N . ASP A 1 100 ? 8.686 2.671 -10.741 1.00 71.81 100 ASP A N 1
ATOM 731 C CA . ASP A 1 100 ? 8.908 3.122 -12.121 1.00 71.81 100 ASP A CA 1
ATOM 732 C C . ASP A 1 100 ? 10.173 2.568 -12.787 1.00 71.81 100 ASP A C 1
ATOM 734 O O . ASP A 1 100 ? 10.278 2.586 -14.009 1.00 71.81 100 ASP A O 1
ATOM 738 N N . SER A 1 101 ? 11.157 2.107 -12.015 1.00 68.38 101 SER 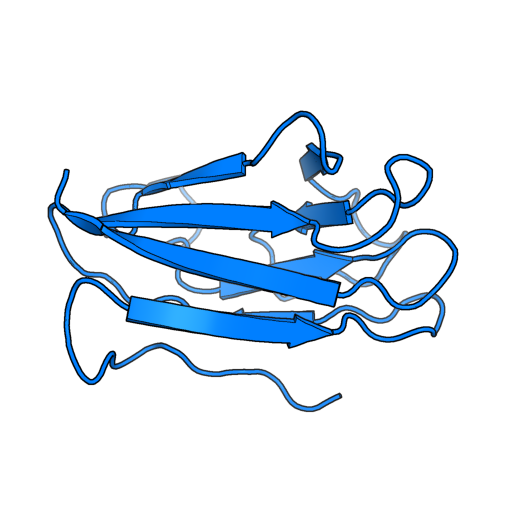A N 1
ATOM 739 C CA . SER A 1 101 ? 12.479 1.773 -12.574 1.00 68.38 101 SER A CA 1
ATOM 740 C C . SER A 1 101 ? 13.245 0.670 -11.846 1.00 68.38 101 SER A C 1
ATOM 742 O O . SER A 1 101 ? 14.184 0.107 -12.403 1.00 68.38 101 SER A O 1
ATOM 744 N N . ALA A 1 102 ? 12.871 0.348 -10.608 1.00 77.69 102 ALA A N 1
ATOM 745 C CA . ALA A 1 102 ? 13.473 -0.710 -9.804 1.00 77.69 102 ALA A CA 1
ATOM 746 C C . ALA A 1 102 ? 12.545 -1.063 -8.641 1.00 77.69 102 ALA A C 1
ATOM 748 O O . ALA A 1 102 ? 11.713 -0.245 -8.267 1.00 77.69 102 ALA A O 1
ATOM 749 N N . SER A 1 103 ? 12.751 -2.221 -8.008 1.00 85.50 103 SER A N 1
ATOM 750 C CA . SER A 1 103 ? 12.104 -2.529 -6.730 1.00 85.50 103 SER A CA 1
ATOM 751 C C . SER A 1 103 ? 12.314 -1.404 -5.718 1.00 85.50 103 SER A C 1
ATOM 753 O O . SER A 1 103 ? 13.436 -0.901 -5.551 1.00 85.50 103 SER A O 1
ATOM 755 N N . VAL A 1 104 ? 11.228 -1.048 -5.038 1.00 86.31 104 VAL A N 1
ATOM 756 C CA . VAL A 1 104 ? 11.186 -0.043 -3.982 1.00 86.31 104 VAL A CA 1
ATOM 757 C C . VAL A 1 104 ? 10.742 -0.693 -2.684 1.00 86.31 104 VAL A C 1
ATOM 759 O O . VAL A 1 104 ? 9.697 -1.345 -2.640 1.00 86.31 104 VAL A O 1
ATOM 762 N N . ASN A 1 105 ? 11.526 -0.508 -1.626 1.00 89.88 105 ASN A N 1
ATOM 763 C CA . ASN A 1 105 ? 11.114 -0.882 -0.277 1.00 89.88 105 ASN A CA 1
ATOM 764 C C . ASN A 1 105 ? 10.119 0.142 0.269 1.00 89.88 105 ASN A C 1
ATOM 766 O O . ASN A 1 105 ? 10.333 1.351 0.151 1.00 89.88 105 ASN A O 1
ATOM 770 N N . TYR A 1 106 ? 9.046 -0.336 0.887 1.00 89.50 106 TYR A N 1
ATOM 771 C CA . TYR A 1 106 ? 8.007 0.510 1.455 1.00 89.50 106 TYR A CA 1
ATOM 772 C C . TYR A 1 106 ? 7.532 -0.016 2.811 1.00 89.50 106 TYR A C 1
ATOM 774 O O . TYR A 1 106 ? 7.665 -1.201 3.130 1.00 89.50 106 TYR A O 1
ATOM 782 N N . GLU A 1 107 ? 6.956 0.883 3.599 1.00 91.94 107 GLU A N 1
ATOM 783 C CA . GLU A 1 107 ? 6.280 0.586 4.858 1.00 91.94 107 GLU A CA 1
ATOM 784 C C . GLU A 1 107 ? 4.834 1.081 4.806 1.00 91.94 107 GLU A C 1
ATOM 786 O O . GLU A 1 107 ? 4.543 2.131 4.233 1.00 91.94 107 GLU A O 1
ATOM 791 N N . LEU A 1 108 ? 3.934 0.318 5.419 1.00 90.62 108 LEU A N 1
ATOM 792 C CA . LEU A 1 108 ? 2.558 0.709 5.696 1.00 90.62 108 LEU A CA 1
ATOM 793 C C . LEU A 1 108 ? 2.406 0.811 7.208 1.00 90.62 108 LEU A C 1
ATOM 795 O O . LEU A 1 108 ? 2.527 -0.198 7.907 1.00 90.62 108 LEU A O 1
ATOM 799 N N . LEU A 1 109 ? 2.160 2.017 7.707 1.00 90.94 109 LEU A N 1
ATOM 800 C CA . LEU A 1 109 ? 1.930 2.271 9.122 1.00 90.94 109 LEU A CA 1
ATOM 801 C C . LEU A 1 109 ? 0.434 2.454 9.348 1.00 90.94 109 LEU A C 1
ATOM 803 O O . LEU A 1 109 ? -0.179 3.338 8.757 1.00 90.94 109 LEU A O 1
ATOM 807 N N . PHE A 1 110 ? -0.133 1.640 10.225 1.00 90.88 110 PHE A N 1
ATOM 808 C CA . PHE A 1 110 ? -1.525 1.699 10.644 1.00 90.88 110 PHE A CA 1
ATOM 809 C C . PHE A 1 110 ? -1.574 2.344 12.022 1.00 90.88 110 PHE A C 1
ATOM 811 O O . PHE A 1 110 ? -1.112 1.745 12.997 1.00 90.88 110 PHE A O 1
ATOM 818 N N . LEU A 1 111 ? -2.093 3.568 12.098 1.00 89.19 111 LEU A N 1
ATOM 819 C CA . LEU A 1 111 ? -2.094 4.387 13.312 1.00 89.19 111 LEU A CA 1
ATOM 820 C C . LEU A 1 111 ? -3.521 4.841 13.665 1.00 89.19 111 LEU A C 1
ATOM 822 O O . LEU A 1 111 ? -4.299 5.106 12.745 1.00 89.19 111 LEU A O 1
ATOM 826 N N . PRO A 1 112 ? -3.875 4.960 14.959 1.00 87.38 112 PRO A N 1
ATOM 827 C CA . PRO A 1 112 ? -5.120 5.607 15.377 1.00 87.38 112 PRO A CA 1
ATOM 828 C C . PRO A 1 112 ? -5.183 7.066 14.899 1.00 87.38 112 PRO A C 1
ATOM 830 O O . PRO A 1 112 ? -4.147 7.735 14.849 1.00 87.38 112 PRO A O 1
ATOM 833 N N . VAL A 1 113 ? -6.384 7.538 14.557 1.00 75.00 113 VAL A N 1
ATOM 834 C CA . VAL A 1 113 ? -6.690 8.935 14.180 1.00 75.00 113 VAL A CA 1
ATOM 835 C C . VAL A 1 113 ? -7.249 9.707 15.360 1.00 75.00 113 VAL A C 1
ATOM 837 O O . VAL A 1 113 ? -8.124 9.145 16.054 1.00 75.00 113 VAL A O 1
#

pLDDT: mean 74.73, std 15.0, range [36.5, 93.44]